Protein AF-A0A645IH79-F1 (afdb_monomer_lite)

Foldseek 3Di:
DCVVVVDDPVVVVVVVVVVVCVVVVVPDDPPCPVCVVVVHDDDDPVVVVVVVVD

pLDDT: mean 95.73, std 5.36, range [65.31, 98.75]

Radius of gyration: 15.67 Å; chains: 1; bounding box: 30×18×37 Å

Structure (mmCIF, N/CA/C/O backbone):
data_AF-A0A645IH79-F1
#
_entry.id   AF-A0A645IH79-F1
#
loop_
_atom_site.group_PDB
_atom_site.id
_atom_site.type_symbol
_atom_site.label_atom_id
_atom_site.label_alt_id
_atom_site.label_comp_id
_atom_site.label_asym_id
_atom_site.label_entity_id
_atom_site.label_seq_id
_atom_site.pdbx_PDB_ins_code
_atom_site.Cartn_x
_atom_site.Cartn_y
_atom_site.Cartn_z
_atom_site.occupancy
_atom_site.B_iso_or_equiv
_atom_site.auth_seq_id
_atom_site.auth_comp_id
_atom_site.auth_asym_id
_atom_site.auth_atom_id
_atom_site.pdbx_PDB_model_num
ATOM 1 N N . MET A 1 1 ? 10.353 -8.814 -16.269 1.00 65.31 1 MET A N 1
ATOM 2 C CA . MET A 1 1 ? 9.925 -7.890 -15.190 1.00 65.31 1 MET A CA 1
ATOM 3 C C . MET A 1 1 ? 9.391 -6.625 -15.845 1.00 65.31 1 MET A C 1
ATOM 5 O O . MET A 1 1 ? 9.988 -6.238 -16.838 1.00 65.31 1 MET A O 1
ATOM 9 N N . LEU A 1 2 ? 8.271 -6.075 -15.351 1.00 84.75 2 LEU A N 1
ATOM 10 C CA . LEU A 1 2 ? 7.413 -4.956 -15.827 1.00 84.75 2 LEU A CA 1
ATOM 11 C C . LEU A 1 2 ? 7.700 -4.252 -17.175 1.00 84.75 2 LEU A C 1
ATOM 13 O O . LEU A 1 2 ? 6.773 -4.062 -17.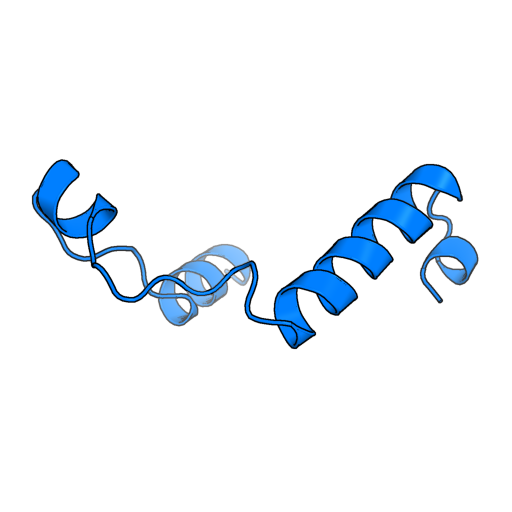954 1.00 84.75 2 LEU A O 1
ATOM 17 N N . MET A 1 3 ? 8.944 -3.904 -17.493 1.00 87.88 3 MET A N 1
ATOM 18 C CA . MET A 1 3 ? 9.375 -3.415 -18.812 1.00 87.88 3 MET A CA 1
ATOM 19 C C . MET A 1 3 ? 8.917 -4.319 -19.971 1.00 87.88 3 MET A C 1
ATOM 21 O O . MET A 1 3 ? 8.527 -3.828 -21.024 1.00 87.88 3 MET A O 1
ATOM 25 N N . THR A 1 4 ? 8.876 -5.642 -19.766 1.00 89.62 4 THR A N 1
ATOM 26 C CA . THR A 1 4 ? 8.381 -6.606 -20.772 1.00 89.62 4 THR A CA 1
ATOM 27 C C . THR A 1 4 ? 6.881 -6.485 -21.059 1.00 89.62 4 THR A C 1
ATOM 29 O O . THR A 1 4 ? 6.407 -7.042 -22.041 1.00 89.62 4 THR A O 1
ATOM 32 N N . PHE A 1 5 ? 6.137 -5.768 -20.213 1.00 93.81 5 PHE A N 1
ATOM 33 C CA . PHE A 1 5 ? 4.712 -5.466 -20.372 1.00 93.81 5 PHE A CA 1
ATOM 34 C C . PHE A 1 5 ? 4.469 -4.037 -20.891 1.00 93.81 5 PHE A C 1
ATOM 36 O O . PHE A 1 5 ? 3.350 -3.540 -20.823 1.00 93.81 5 PHE A O 1
ATOM 43 N N . GLY A 1 6 ? 5.509 -3.362 -21.400 1.00 93.00 6 GLY A N 1
ATOM 44 C CA . GLY A 1 6 ? 5.400 -2.031 -22.003 1.00 93.00 6 GLY A CA 1
ATOM 45 C C . GLY A 1 6 ? 5.515 -0.861 -21.024 1.00 93.00 6 GLY A C 1
ATOM 46 O O . GLY A 1 6 ? 5.270 0.279 -21.414 1.00 93.00 6 GLY A O 1
ATOM 47 N N . LEU A 1 7 ? 5.898 -1.101 -19.764 1.00 94.56 7 LEU A N 1
ATOM 48 C CA . LEU A 1 7 ? 6.134 -0.010 -18.815 1.00 94.56 7 LEU A CA 1
ATOM 49 C C . LEU A 1 7 ? 7.446 0.733 -19.131 1.00 94.56 7 LEU A C 1
ATOM 51 O O . LEU A 1 7 ? 8.463 0.079 -19.378 1.00 94.56 7 LEU A O 1
ATOM 55 N N . PRO A 1 8 ? 7.471 2.078 -19.029 1.00 96.25 8 PRO A N 1
ATOM 56 C CA . PRO A 1 8 ? 8.712 2.845 -19.079 1.00 96.25 8 PRO A CA 1
ATOM 57 C C . PRO A 1 8 ? 9.709 2.378 -18.010 1.00 96.25 8 PRO A C 1
ATOM 59 O O . PRO A 1 8 ? 9.322 2.119 -16.868 1.00 96.25 8 PRO A O 1
ATOM 62 N N . GLU A 1 9 ? 10.999 2.327 -18.351 1.00 94.19 9 GLU A N 1
ATOM 63 C CA . GLU A 1 9 ? 12.057 1.801 -17.473 1.00 94.19 9 GLU A CA 1
ATOM 64 C C . GLU A 1 9 ? 12.076 2.475 -16.091 1.00 94.19 9 GLU A C 1
ATOM 66 O O . GLU A 1 9 ? 12.157 1.792 -15.070 1.00 94.19 9 GLU A O 1
ATOM 71 N N . GLY A 1 10 ? 11.949 3.805 -16.046 1.00 94.44 10 GLY A N 1
ATOM 72 C CA . GLY A 1 10 ? 11.921 4.554 -14.787 1.00 94.44 10 GLY A CA 1
ATOM 73 C C . GLY A 1 10 ? 10.769 4.132 -13.871 1.00 94.44 10 GLY A C 1
ATOM 74 O O . GLY A 1 10 ? 10.981 3.901 -12.684 1.00 94.44 10 GLY A O 1
ATOM 75 N N . ILE A 1 11 ? 9.569 3.941 -14.427 1.00 95.56 11 ILE A N 1
ATOM 76 C CA . ILE A 1 11 ? 8.390 3.500 -13.667 1.00 95.56 11 ILE A CA 1
ATOM 77 C C . ILE A 1 11 ? 8.559 2.055 -13.194 1.00 95.56 11 ILE A C 1
ATOM 79 O O . ILE A 1 11 ? 8.289 1.753 -12.034 1.00 95.56 11 ILE A O 1
ATOM 83 N N . ALA A 1 12 ? 9.058 1.169 -14.058 1.00 95.94 12 ALA A N 1
ATOM 84 C CA . ALA A 1 12 ? 9.304 -0.224 -13.699 1.00 95.94 12 ALA A CA 1
ATOM 85 C C . ALA A 1 12 ? 10.297 -0.355 -12.531 1.00 95.94 12 ALA A C 1
ATOM 87 O O . ALA A 1 12 ? 10.071 -1.156 -11.625 1.00 95.94 12 ALA A O 1
ATOM 88 N N . LYS A 1 13 ? 11.365 0.456 -12.524 1.00 95.19 13 LYS A N 1
ATOM 89 C CA . LYS A 1 13 ? 12.341 0.501 -11.423 1.00 95.19 13 LYS A CA 1
ATOM 90 C C . LYS A 1 13 ? 11.726 1.020 -10.125 1.00 95.19 13 LYS A C 1
ATOM 92 O O . LYS A 1 13 ? 11.968 0.435 -9.074 1.00 95.19 13 LYS A O 1
ATOM 97 N N . VAL A 1 14 ? 10.908 2.073 -10.193 1.00 94.81 14 VAL A N 1
ATOM 98 C CA . VAL A 1 14 ? 10.216 2.620 -9.015 1.00 94.81 14 VAL A CA 1
ATOM 99 C C . VAL A 1 14 ? 9.272 1.581 -8.404 1.00 94.81 14 VAL A C 1
ATOM 101 O O . VAL A 1 14 ? 9.354 1.325 -7.207 1.00 94.81 14 VAL A O 1
ATOM 104 N N . ILE A 1 15 ? 8.452 0.901 -9.210 1.00 94.81 15 ILE A N 1
ATOM 105 C CA . ILE A 1 15 ? 7.543 -0.140 -8.702 1.00 94.81 15 ILE A CA 1
ATOM 106 C C . ILE A 1 15 ? 8.329 -1.294 -8.061 1.00 94.81 15 ILE A C 1
ATOM 108 O O 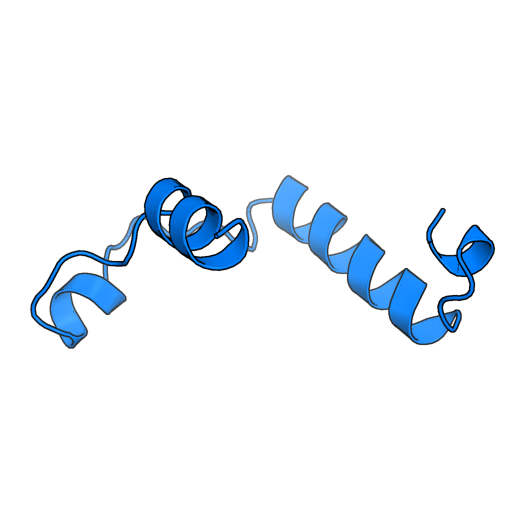. ILE A 1 15 ? 8.002 -1.715 -6.957 1.00 94.81 15 ILE A O 1
ATOM 112 N N . ALA A 1 16 ? 9.411 -1.758 -8.695 1.00 94.44 16 ALA A N 1
ATOM 113 C CA . ALA A 1 16 ? 10.262 -2.803 -8.120 1.00 94.44 16 ALA A CA 1
ATOM 114 C C . ALA A 1 16 ? 10.916 -2.382 -6.786 1.00 94.44 16 ALA A C 1
ATOM 116 O O . ALA A 1 16 ? 11.136 -3.214 -5.903 1.00 94.44 16 ALA A O 1
ATOM 117 N N . SER A 1 17 ? 11.212 -1.088 -6.618 1.00 95.44 17 SER A N 1
ATOM 118 C CA . SER A 1 17 ? 11.733 -0.568 -5.352 1.00 95.44 17 SER A CA 1
ATOM 119 C C . SER A 1 17 ? 10.693 -0.594 -4.227 1.00 95.44 17 SER A C 1
ATOM 121 O O . SER A 1 17 ? 11.064 -0.833 -3.081 1.00 95.44 17 SER A O 1
ATOM 123 N N . PHE A 1 18 ? 9.398 -0.440 -4.540 1.00 96.12 18 PHE A N 1
ATOM 124 C CA . PHE A 1 18 ? 8.326 -0.547 -3.545 1.00 96.12 18 PHE A CA 1
ATOM 125 C C . PHE A 1 18 ? 8.211 -1.963 -2.981 1.00 96.12 18 PHE A C 1
ATOM 127 O O . PHE A 1 18 ? 8.111 -2.109 -1.767 1.00 96.12 18 PHE A O 1
ATOM 134 N N . ASP A 1 19 ? 8.306 -2.995 -3.825 1.00 96.00 19 ASP A N 1
ATOM 135 C CA . ASP A 1 19 ? 8.303 -4.395 -3.373 1.00 96.00 19 ASP A CA 1
ATOM 136 C C . ASP A 1 19 ? 9.511 -4.697 -2.475 1.00 96.00 19 ASP A C 1
ATOM 138 O O . ASP A 1 19 ? 9.386 -5.385 -1.462 1.00 96.00 19 ASP A O 1
ATOM 142 N N . THR A 1 20 ? 10.678 -4.141 -2.816 1.00 97.44 20 THR A N 1
ATOM 143 C CA . THR A 1 20 ? 11.891 -4.278 -1.997 1.00 97.44 20 THR A CA 1
ATOM 144 C C . THR A 1 20 ? 11.706 -3.620 -0.626 1.00 97.44 20 THR A C 1
ATOM 146 O O . THR A 1 20 ? 12.016 -4.236 0.390 1.00 97.44 20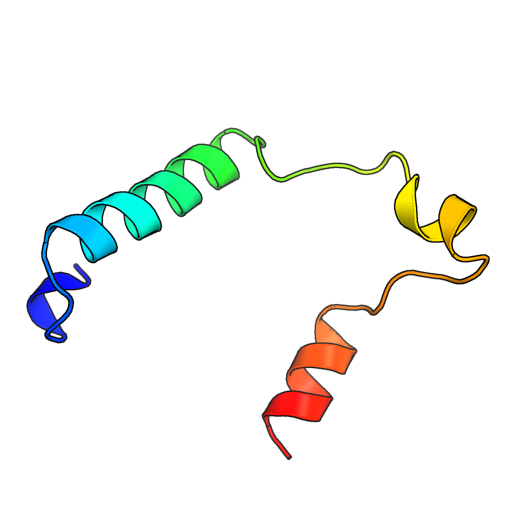 THR A O 1
ATOM 149 N N . GLY A 1 21 ? 11.159 -2.401 -0.577 1.00 97.81 21 GLY A N 1
ATOM 150 C CA . GLY A 1 21 ? 10.850 -1.715 0.683 1.00 97.81 21 GLY A CA 1
ATOM 151 C C . GLY A 1 21 ? 9.780 -2.439 1.504 1.00 97.81 21 GLY A C 1
ATOM 152 O O . GLY A 1 21 ? 9.926 -2.623 2.710 1.00 97.81 21 GLY A O 1
ATOM 153 N N . ALA A 1 22 ? 8.731 -2.949 0.854 1.00 97.56 22 ALA A N 1
ATOM 154 C CA . ALA A 1 22 ? 7.695 -3.744 1.507 1.00 97.56 22 ALA A CA 1
ATOM 155 C C . ALA A 1 22 ? 8.266 -5.021 2.147 1.00 97.56 22 ALA A C 1
ATOM 157 O O . ALA A 1 22 ? 7.912 -5.342 3.280 1.00 97.56 22 ALA A O 1
ATOM 158 N N . ALA A 1 23 ? 9.191 -5.713 1.468 1.00 97.50 23 ALA A N 1
ATOM 159 C CA . ALA A 1 23 ? 9.903 -6.867 2.022 1.00 97.50 23 ALA A CA 1
ATOM 160 C C . ALA A 1 23 ? 10.779 -6.505 3.237 1.00 97.50 23 ALA A C 1
ATOM 162 O O . ALA A 1 23 ? 10.984 -7.343 4.115 1.00 97.50 23 ALA A O 1
ATOM 163 N N . ASN A 1 24 ? 11.237 -5.253 3.317 1.00 98.06 24 ASN A N 1
ATOM 164 C CA . ASN A 1 24 ? 11.958 -4.690 4.461 1.00 98.06 24 ASN A CA 1
ATOM 165 C C . ASN A 1 24 ? 11.034 -4.077 5.529 1.00 98.06 24 ASN A C 1
ATOM 167 O O . ASN A 1 24 ? 11.523 -3.469 6.478 1.00 98.06 24 ASN A O 1
ATOM 171 N N . ASN A 1 25 ? 9.715 -4.274 5.416 1.00 97.56 25 ASN A N 1
ATOM 172 C CA . ASN A 1 25 ? 8.696 -3.783 6.346 1.00 97.56 25 ASN A CA 1
ATOM 173 C C . ASN A 1 25 ? 8.462 -2.255 6.317 1.00 97.56 25 ASN A C 1
ATOM 175 O O . ASN A 1 25 ? 7.773 -1.733 7.191 1.00 97.56 25 ASN A O 1
ATOM 179 N N . ASP A 1 26 ? 8.946 -1.544 5.291 1.00 98.00 26 ASP A N 1
ATOM 180 C CA . ASP A 1 26 ? 8.837 -0.076 5.183 1.00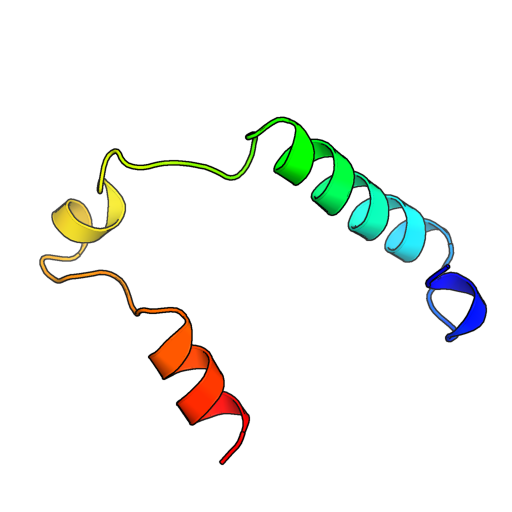 98.00 26 ASP A CA 1
ATOM 181 C C . ASP A 1 26 ? 7.385 0.424 5.030 1.00 98.00 26 ASP A C 1
ATOM 183 O O . ASP A 1 26 ? 7.089 1.587 5.300 1.00 98.00 26 ASP A O 1
ATOM 187 N N . LEU A 1 27 ? 6.464 -0.442 4.585 1.00 96.94 27 LEU A N 1
ATOM 188 C CA . LEU A 1 27 ? 5.040 -0.120 4.398 1.00 96.94 27 LEU A CA 1
ATOM 189 C C . LEU A 1 27 ? 4.139 -0.589 5.552 1.00 96.94 27 LEU A C 1
ATOM 191 O O . LEU A 1 27 ? 2.918 -0.435 5.473 1.00 96.94 27 LEU A O 1
ATOM 195 N N . PHE A 1 28 ? 4.701 -1.189 6.602 1.00 97.69 28 PHE A N 1
ATOM 196 C CA . PHE A 1 28 ? 3.922 -1.694 7.728 1.00 97.69 28 PHE A CA 1
ATOM 197 C C . PHE A 1 28 ? 3.764 -0.637 8.828 1.00 97.69 28 PHE A C 1
ATOM 199 O O . PHE A 1 28 ? 4.740 -0.101 9.344 1.00 97.69 28 PHE A O 1
ATOM 206 N N . ASP A 1 29 ? 2.519 -0.398 9.233 1.00 97.88 29 ASP A N 1
ATOM 207 C CA . ASP A 1 29 ? 2.149 0.378 10.417 1.00 97.88 29 ASP A CA 1
ATOM 208 C C . ASP A 1 29 ? 0.931 -0.280 11.079 1.00 97.88 29 ASP A C 1
ATOM 210 O O . ASP A 1 29 ? -0.117 -0.450 10.450 1.00 97.88 29 ASP A O 1
ATOM 214 N N . ASP A 1 30 ? 1.048 -0.634 12.358 1.00 98.00 30 ASP A N 1
ATOM 215 C CA . ASP A 1 30 ? -0.053 -1.167 13.170 1.00 98.00 30 ASP A CA 1
ATOM 216 C C . ASP A 1 30 ? -0.555 -0.169 14.223 1.00 98.00 30 ASP A C 1
ATOM 218 O O . ASP A 1 30 ? -1.469 -0.471 14.996 1.00 98.00 30 ASP A O 1
ATOM 222 N N . SER A 1 31 ? -0.029 1.060 14.211 1.00 98.31 31 SER A N 1
ATOM 223 C CA . SER A 1 31 ? -0.347 2.096 15.192 1.00 98.31 31 SER A CA 1
ATOM 224 C C . SER A 1 31 ? -1.817 2.519 15.178 1.00 98.31 31 SER A C 1
ATOM 226 O O . SER A 1 31 ? -2.288 3.119 16.148 1.00 98.31 31 SER A O 1
ATOM 228 N N . ARG A 1 32 ? -2.556 2.250 14.089 1.00 98.25 32 ARG A N 1
ATOM 229 C CA . ARG A 1 32 ? -3.958 2.662 13.858 1.00 98.25 32 ARG A CA 1
ATOM 230 C C . ARG A 1 32 ? -4.180 4.177 13.948 1.00 98.25 32 ARG A C 1
ATOM 232 O O . ARG A 1 32 ? -5.276 4.621 14.304 1.00 98.25 32 ARG A O 1
ATOM 239 N N . GLN A 1 33 ? -3.162 4.977 13.627 1.00 98.62 33 GLN A N 1
ATOM 240 C CA . GLN A 1 33 ? -3.253 6.442 13.644 1.00 98.62 33 GLN A CA 1
ATOM 241 C C . GLN A 1 33 ? -4.386 6.963 12.756 1.00 98.62 33 GLN A C 1
ATOM 243 O O . GLN A 1 33 ? -5.206 7.757 13.216 1.00 98.62 33 GLN A O 1
ATOM 248 N N . LEU A 1 34 ? -4.490 6.456 11.524 1.00 98.44 34 LEU A N 1
ATOM 249 C CA . LEU A 1 34 ? -5.519 6.895 10.584 1.00 98.44 34 LEU A CA 1
ATOM 250 C C . LEU A 1 34 ? -6.933 6.606 11.102 1.00 98.44 34 LEU A C 1
ATOM 252 O O . LEU A 1 34 ? -7.776 7.494 11.063 1.00 98.44 34 LEU A O 1
ATOM 256 N N . SER A 1 35 ? -7.181 5.411 11.648 1.00 98.75 35 SER A N 1
ATOM 257 C CA . SER A 1 35 ? -8.491 5.045 12.204 1.00 98.75 35 SER A CA 1
ATOM 258 C C . SER A 1 35 ? -8.931 5.987 13.328 1.00 98.75 35 SER A C 1
ATOM 260 O O . SER A 1 35 ? -10.098 6.368 13.394 1.00 98.75 35 SER A O 1
ATOM 262 N N . ARG A 1 36 ? -7.994 6.389 14.202 1.00 98.62 36 ARG A N 1
ATOM 263 C CA . ARG A 1 36 ? -8.267 7.378 15.256 1.00 98.62 36 ARG A CA 1
ATOM 264 C C . ARG A 1 36 ? -8.590 8.745 14.666 1.00 98.62 36 ARG A C 1
ATOM 266 O O . ARG A 1 36 ? -9.571 9.352 15.078 1.00 98.62 36 ARG A O 1
ATOM 273 N N . LEU A 1 37 ? -7.796 9.198 13.695 1.00 98.69 37 LEU A N 1
ATOM 274 C CA . LEU A 1 37 ? -7.967 10.504 13.059 1.00 98.6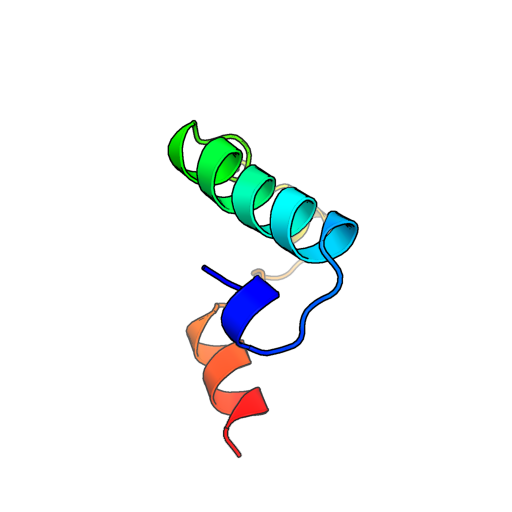9 37 LEU A CA 1
ATOM 275 C C . LEU A 1 37 ? -9.335 10.644 12.377 1.00 98.69 37 LEU A C 1
ATOM 277 O O . LEU A 1 37 ? -9.955 11.698 12.464 1.00 98.69 37 LEU A O 1
ATOM 281 N N . ILE A 1 38 ? -9.810 9.585 11.717 1.00 98.56 38 ILE A N 1
ATOM 282 C CA . ILE A 1 38 ? -11.060 9.622 10.939 1.00 98.56 38 ILE A CA 1
ATOM 283 C C . ILE A 1 38 ? -12.293 9.123 11.710 1.00 98.56 38 ILE A C 1
ATOM 285 O O . ILE A 1 38 ? -13.383 9.096 11.144 1.00 98.56 38 ILE A O 1
ATOM 289 N N . GLY A 1 39 ? -12.145 8.683 12.965 1.00 98.56 39 GLY A N 1
ATOM 290 C CA . GLY A 1 39 ? -13.262 8.241 13.813 1.00 98.56 39 GLY A CA 1
ATOM 291 C C . GLY A 1 39 ? -13.959 6.942 13.379 1.00 98.56 39 GLY A C 1
ATOM 292 O O . GLY A 1 39 ? -15.070 6.664 13.824 1.00 98.56 39 GLY A O 1
ATOM 293 N N . ARG A 1 40 ? -13.335 6.133 12.513 1.00 98.62 40 ARG A N 1
ATOM 294 C CA . ARG A 1 40 ? -13.856 4.835 12.044 1.00 98.62 40 ARG A CA 1
ATOM 295 C C . ARG A 1 40 ? -12.713 3.860 11.729 1.00 98.62 40 ARG A C 1
ATOM 297 O O . ARG A 1 40 ? -11.585 4.305 11.519 1.00 98.62 40 ARG A O 1
ATOM 304 N N . PRO A 1 41 ? -12.971 2.545 11.615 1.00 98.31 41 PRO A N 1
ATOM 305 C CA . PRO A 1 41 ? -11.996 1.612 11.051 1.00 98.31 41 PRO A CA 1
ATOM 306 C C . PRO A 1 41 ? -11.567 2.022 9.632 1.00 98.31 41 PRO A C 1
ATOM 308 O O . PRO A 1 41 ? -12.385 2.527 8.854 1.00 98.31 41 PRO A O 1
ATOM 311 N N . THR A 1 42 ? -10.302 1.784 9.274 1.00 98.38 42 THR A N 1
ATOM 312 C CA . THR A 1 42 ? -9.835 1.882 7.884 1.00 98.38 42 THR A CA 1
ATOM 313 C C . THR A 1 42 ? -10.529 0.846 7.003 1.00 98.38 42 THR A C 1
ATOM 315 O O . THR A 1 42 ? -11.013 -0.180 7.482 1.00 98.38 42 THR A O 1
ATOM 318 N N . THR A 1 43 ? -10.615 1.132 5.704 1.00 98.38 43 THR A N 1
ATOM 319 C CA . THR A 1 43 ? -11.262 0.234 4.742 1.00 98.38 43 THR A CA 1
ATOM 320 C C . THR A 1 43 ? -10.420 -1.038 4.578 1.00 98.38 43 THR A C 1
ATOM 322 O O . THR A 1 43 ? -9.256 -0.926 4.188 1.00 98.38 43 THR A O 1
ATOM 325 N N . PRO A 1 44 ? -10.956 -2.243 4.852 1.00 98.19 44 PRO A N 1
ATOM 326 C CA . PRO A 1 44 ? -10.212 -3.484 4.657 1.00 98.19 44 PRO A CA 1
ATOM 327 C C . PRO A 1 44 ? -9.921 -3.744 3.174 1.00 98.19 44 PRO A C 1
ATOM 329 O O . PRO A 1 44 ? -10.768 -3.473 2.320 1.00 98.19 44 PRO A O 1
ATOM 332 N N . LEU A 1 45 ? -8.777 -4.367 2.865 1.00 98.19 45 LEU A N 1
ATOM 333 C CA . LEU A 1 45 ? -8.393 -4.693 1.483 1.00 98.19 45 LEU A CA 1
ATOM 334 C C . LEU A 1 45 ? -9.470 -5.512 0.751 1.00 98.19 45 LEU A C 1
ATOM 336 O O . LEU A 1 45 ? -9.773 -5.237 -0.405 1.00 98.19 45 LEU A O 1
ATOM 340 N N . ALA A 1 46 ? -10.109 -6.464 1.438 1.00 98.12 46 ALA A N 1
ATOM 341 C CA . ALA A 1 46 ? -11.183 -7.278 0.866 1.00 98.12 46 ALA A CA 1
ATOM 342 C C . ALA A 1 46 ? -12.368 -6.438 0.354 1.00 98.12 46 ALA A C 1
ATOM 344 O O . ALA A 1 46 ? -12.975 -6.781 -0.661 1.00 98.12 46 ALA A O 1
ATOM 345 N N . GLN A 1 47 ? -12.688 -5.327 1.025 1.00 98.38 47 GLN A N 1
ATOM 346 C CA . GLN A 1 47 ? -13.739 -4.420 0.573 1.00 98.38 47 GLN A CA 1
ATOM 347 C C . GLN A 1 47 ? -13.299 -3.647 -0.675 1.00 98.38 47 GLN A C 1
ATOM 349 O O . GLN A 1 47 ? -14.060 -3.593 -1.637 1.00 98.38 47 GLN A O 1
ATOM 354 N N . ALA A 1 48 ? -12.068 -3.125 -0.698 1.00 98.12 48 ALA A N 1
ATOM 355 C CA . ALA A 1 48 ? -11.530 -2.423 -1.866 1.00 98.12 48 ALA A CA 1
ATOM 356 C C . ALA A 1 48 ? -11.480 -3.331 -3.112 1.00 98.12 48 ALA A C 1
ATOM 358 O O . ALA A 1 48 ? -11.889 -2.926 -4.201 1.00 98.12 48 ALA A O 1
ATOM 359 N N . VAL A 1 49 ? -11.061 -4.591 -2.944 1.00 98.12 49 VAL A N 1
ATOM 360 C CA . VAL A 1 49 ? -11.071 -5.604 -4.015 1.00 98.12 49 VAL A CA 1
ATOM 361 C C . VAL A 1 49 ? -12.495 -5.863 -4.503 1.00 98.12 49 VAL A C 1
ATOM 363 O O . VAL A 1 49 ? -12.751 -5.834 -5.705 1.00 98.12 49 VAL A O 1
ATOM 366 N N . LYS A 1 50 ? -13.443 -6.061 -3.579 1.00 98.19 50 LYS A N 1
ATO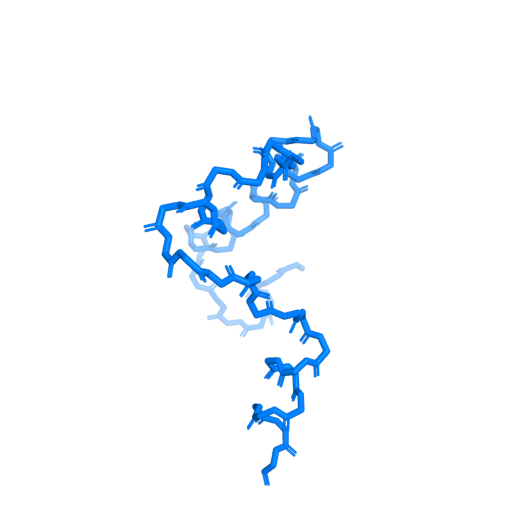M 367 C CA . LYS A 1 50 ? -14.856 -6.265 -3.919 1.00 98.19 50 LYS A CA 1
ATOM 368 C C . LYS A 1 50 ? -15.450 -5.078 -4.676 1.00 98.19 50 LYS A C 1
ATOM 370 O O . LYS A 1 50 ? -16.316 -5.286 -5.511 1.00 98.19 50 LYS A O 1
ATOM 375 N N . GLU A 1 51 ? -15.061 -3.850 -4.358 1.00 97.81 51 GLU A N 1
ATOM 376 C CA . GLU A 1 51 ? -15.545 -2.652 -5.052 1.00 97.81 51 GLU A CA 1
ATOM 377 C C . GLU A 1 51 ? -14.939 -2.505 -6.451 1.00 97.81 51 GLU A C 1
ATOM 379 O O . GLU A 1 51 ? -15.648 -2.094 -7.361 1.00 97.81 51 GLU A O 1
ATOM 384 N N . THR A 1 52 ? -13.673 -2.893 -6.630 1.00 97.94 52 THR A N 1
ATOM 385 C CA . THR A 1 52 ? -12.944 -2.764 -7.905 1.00 97.94 52 THR A CA 1
ATOM 386 C C . THR A 1 52 ? -13.349 -3.815 -8.944 1.00 97.94 52 THR A C 1
ATOM 388 O O . THR A 1 52 ? -13.284 -3.547 -10.137 1.00 97.94 52 THR A O 1
ATOM 391 N N . LEU A 1 53 ? -13.738 -5.017 -8.505 1.00 97.31 53 LEU A N 1
ATOM 392 C CA . LEU A 1 53 ? -14.080 -6.148 -9.383 1.00 97.31 53 LEU A CA 1
ATOM 393 C C . LEU A 1 53 ? -15.588 -6.294 -9.663 1.00 97.31 53 LEU A C 1
ATOM 395 O O . LEU A 1 53 ? -16.013 -7.339 -10.156 1.00 97.31 53 LEU A O 1
ATOM 399 N N . LYS A 1 54 ? -16.397 -5.297 -9.296 1.00 82.00 54 LYS A N 1
ATOM 400 C CA . LYS A 1 54 ? -17.796 -5.202 -9.738 1.00 82.00 54 LYS A CA 1
ATOM 401 C C . LYS A 1 54 ? -17.861 -4.691 -11.168 1.00 82.00 54 LYS A C 1
ATOM 403 O O . LYS A 1 54 ? -18.762 -5.170 -11.885 1.00 82.00 54 LYS A O 1
#

Sequence (54 aa):
MLMTFGLPEGIAKVIASFDTGAANNDLFDDSRQLSRLIGRPTTPLAQAVKETLK

Secondary structure (DSSP, 8-state):
-GGGGT--HHHHHHHHHHHHHHHTTTT---S-HHHHHHTSPPPPHHHHHHHHT-

Organism: NCBI:txid1076179